Protein AF-A0A973FP40-F1 (afdb_monomer)

Mean predicted aligned error: 2.22 Å

Secondary structure (DSSP, 8-state):
-HHHHHTT-B-HHHHHHHHHHHHHHHHH-SSHHHHHTTHHHHHHHHH-HHHHHTTB-

Nearest PDB structures (foldseek):
  7t30-assembly1_G  TM=9.767E-01  e=1.355E-03  Acetomicrobium mobile
  8a5e-assembly1_B  TM=9.080E-01  e=8.217E-04  Acetobacterium woodii DSM 1030
  8e73-assembly1_V1  TM=9.307E-01  e=1.387E-01  Vigna radiata
  2n9d-assembly1_A  TM=3.622E-01  e=2.971E+00  Homo sapiens

Foldseek 3Di:
DVVCLVVLNAAPVVLVVLVVVLVCQLVVDPDPCSNCVSVVVNVCCVPPVVSSVSSHD

Radius of gyration: 11.71 Å; Cα contacts (8 Å, |Δi|>4): 53; chains: 1; bounding box: 28×18×26 Å

pLDDT: mean 96.19, std 2.63, range [80.19, 98.19]

Solvent-accessible surface area (backbone atoms only — not comparable to full-atom values): 3189 Å² total; per-residue (Å²): 102,71,71,38,34,78,65,52,69,23,39,70,66,52,54,53,50,49,53,52,50,36,51,48,43,35,75,70,38,93,44,72,63,47,35,49,65,34,48,66,59,56,46,42,59,69,77,43,46,67,66,54,60,73,24,39,105

Structure (mmCIF, N/CA/C/O backbone):
data_AF-A0A973FP40-F1
#
_entry.id   AF-A0A973FP40-F1
#
loop_
_atom_site.group_PDB
_atom_site.id
_atom_site.type_symbol
_atom_site.label_atom_id
_atom_site.label_alt_id
_atom_site.label_comp_id
_atom_site.label_asym_id
_atom_site.label_entity_id
_atom_site.label_seq_id
_atom_site.pdbx_PDB_ins_code
_atom_site.Cartn_x
_atom_site.Cartn_y
_atom_site.Cartn_z
_atom_site.occupancy
_atom_site.B_iso_or_equiv
_atom_site.auth_seq_id
_atom_site.auth_comp_id
_atom_site.auth_asym_id
_atom_site.auth_atom_id
_atom_site.pdbx_PDB_model_num
ATOM 1 N N . LEU A 1 1 ? 3.348 5.149 7.300 1.00 90.69 1 LEU A N 1
ATOM 2 C CA . LEU A 1 1 ? 2.091 5.128 6.520 1.00 90.69 1 LEU A CA 1
ATOM 3 C C . LEU A 1 1 ? 1.365 3.802 6.671 1.00 90.69 1 LEU A C 1
ATOM 5 O O . LEU A 1 1 ? 0.448 3.767 7.470 1.00 90.69 1 LEU A O 1
ATOM 9 N N . LEU A 1 2 ? 1.790 2.703 6.029 1.00 93.31 2 LEU A N 1
ATOM 10 C CA . LEU A 1 2 ? 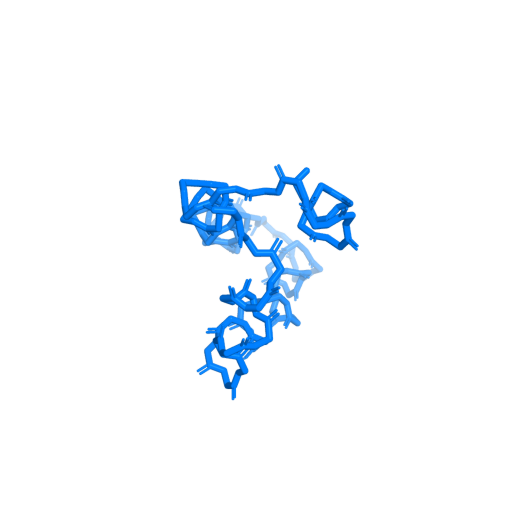1.082 1.413 6.156 1.00 93.31 2 LEU A CA 1
ATOM 11 C C . LEU A 1 2 ? 0.891 0.959 7.612 1.00 93.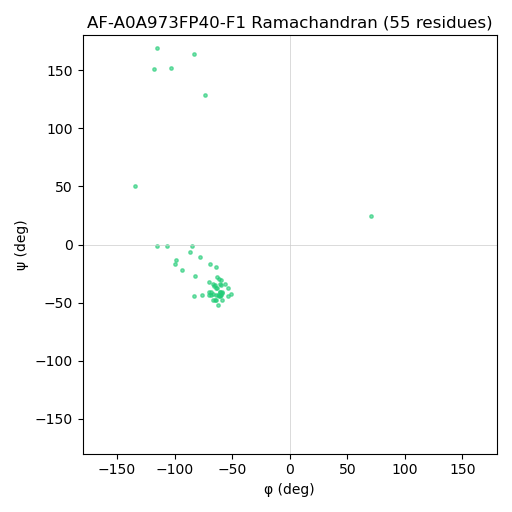31 2 LEU A C 1
ATOM 13 O O . LEU A 1 2 ? -0.220 0.618 7.986 1.00 93.31 2 LEU A O 1
ATOM 17 N N . SER A 1 3 ? 1.923 1.060 8.457 1.00 96.38 3 SER A N 1
ATOM 18 C CA . SER A 1 3 ? 1.802 0.750 9.892 1.00 96.38 3 SER A CA 1
ATOM 19 C C . SER A 1 3 ? 0.772 1.625 10.620 1.00 96.38 3 SER A C 1
ATOM 21 O O . SER A 1 3 ? 0.092 1.151 11.523 1.00 96.38 3 SER A O 1
ATOM 23 N N . THR A 1 4 ? 0.644 2.893 10.220 1.00 94.81 4 THR A N 1
ATOM 24 C CA . THR A 1 4 ? -0.329 3.854 10.766 1.00 94.81 4 THR A CA 1
ATOM 25 C C . THR A 1 4 ? -1.754 3.496 10.343 1.00 94.81 4 THR A C 1
ATOM 27 O O . THR A 1 4 ? -2.662 3.545 11.170 1.00 94.81 4 THR A O 1
ATOM 30 N N . ILE A 1 5 ? -1.932 3.077 9.083 1.00 95.38 5 ILE A N 1
ATOM 31 C CA . ILE A 1 5 ? -3.207 2.579 8.547 1.00 95.38 5 ILE A CA 1
ATOM 32 C C . ILE A 1 5 ? -3.621 1.322 9.311 1.00 95.38 5 ILE A C 1
ATOM 34 O O . ILE A 1 5 ? -4.687 1.288 9.908 1.00 95.38 5 ILE A O 1
ATOM 38 N N . THR A 1 6 ? -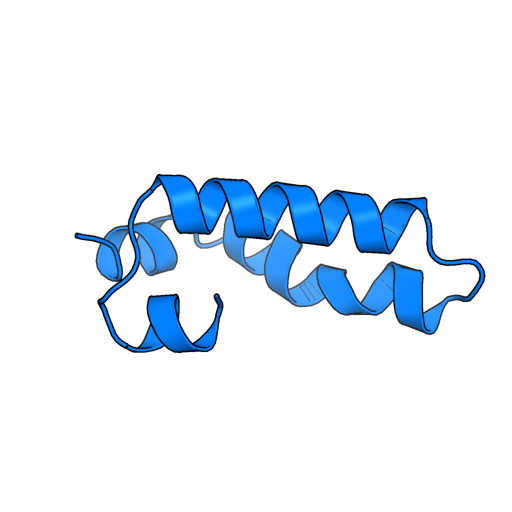2.739 0.328 9.419 1.00 94.50 6 THR A N 1
ATOM 39 C CA . THR A 1 6 ? -3.046 -0.915 10.147 1.00 94.50 6 THR A CA 1
AT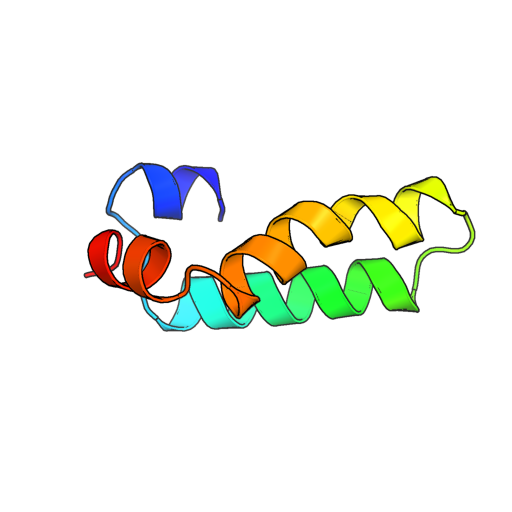OM 40 C C . THR A 1 6 ? -3.284 -0.712 11.646 1.00 94.50 6 THR A C 1
ATOM 42 O O . THR A 1 6 ? -3.872 -1.572 12.290 1.00 94.50 6 THR A O 1
ATOM 45 N N . ALA A 1 7 ? -2.825 0.406 12.218 1.00 96.00 7 ALA A N 1
ATOM 46 C CA . ALA A 1 7 ? -3.065 0.757 13.616 1.00 96.00 7 ALA A CA 1
ATOM 47 C C . ALA A 1 7 ? -4.406 1.481 13.848 1.00 96.00 7 ALA A C 1
ATOM 49 O O . ALA A 1 7 ? -4.697 1.835 14.992 1.00 96.00 7 ALA A O 1
ATOM 50 N N . GLY A 1 8 ? -5.202 1.744 12.803 1.00 95.44 8 GLY A N 1
ATOM 51 C CA . GLY A 1 8 ? -6.464 2.482 12.928 1.00 95.44 8 GLY A CA 1
ATOM 52 C C . GLY A 1 8 ? -6.269 3.971 13.240 1.00 95.44 8 GLY A C 1
ATOM 53 O O . GLY A 1 8 ? -7.094 4.594 13.911 1.00 95.44 8 GLY A O 1
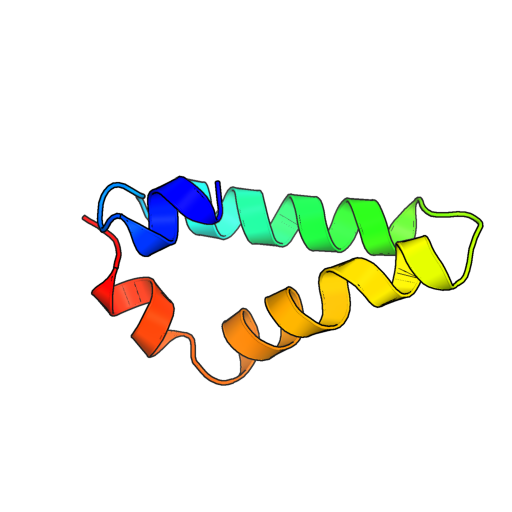ATOM 54 N N . GLN A 1 9 ? -5.110 4.532 12.883 1.00 95.69 9 GLN A N 1
ATOM 55 C CA . GLN A 1 9 ? -4.712 5.901 13.240 1.00 95.69 9 GLN A CA 1
ATOM 56 C C . GLN A 1 9 ? -4.560 6.821 12.028 1.00 95.69 9 GLN A C 1
ATOM 58 O O . GLN A 1 9 ? -4.228 7.990 12.207 1.00 95.69 9 GLN A O 1
ATOM 63 N N . ALA A 1 10 ? -4.767 6.296 10.823 1.00 95.75 10 ALA A N 1
ATOM 64 C CA . ALA A 1 10 ? -4.627 7.042 9.585 1.00 95.75 10 ALA A CA 1
ATOM 65 C C . ALA A 1 10 ? -5.884 7.858 9.256 1.00 95.75 10 ALA A C 1
ATOM 67 O O . ALA A 1 10 ? -6.966 7.636 9.795 1.00 95.75 10 ALA A O 1
ATOM 68 N N . THR A 1 11 ? -5.712 8.803 8.346 1.00 96.50 11 THR A N 1
ATOM 69 C CA . THR A 1 11 ? -6.754 9.655 7.773 1.00 96.50 11 THR A CA 1
ATOM 70 C C . THR A 1 11 ? -6.904 9.368 6.280 1.00 96.50 11 THR A C 1
ATOM 72 O O . THR A 1 11 ? -6.030 8.749 5.668 1.00 96.50 11 THR A O 1
ATOM 75 N N . GLN A 1 12 ? -7.959 9.897 5.655 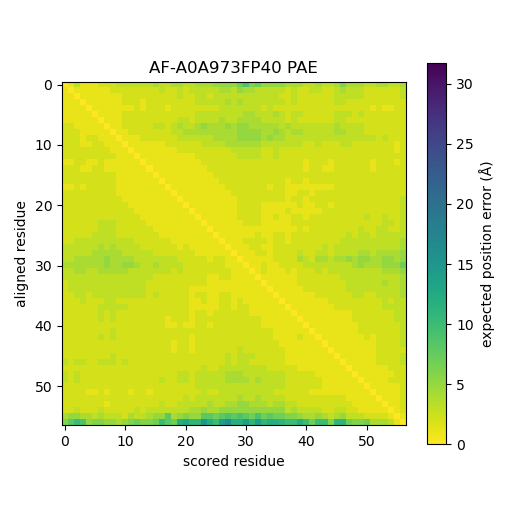1.00 95.62 12 GLN A N 1
ATOM 76 C CA . GLN A 1 12 ? -8.106 9.845 4.194 1.00 95.62 12 GLN A CA 1
ATOM 77 C C . GLN A 1 12 ? -6.871 10.404 3.464 1.00 95.62 12 GLN A C 1
ATOM 79 O O . GLN A 1 12 ? -6.449 9.871 2.440 1.00 95.6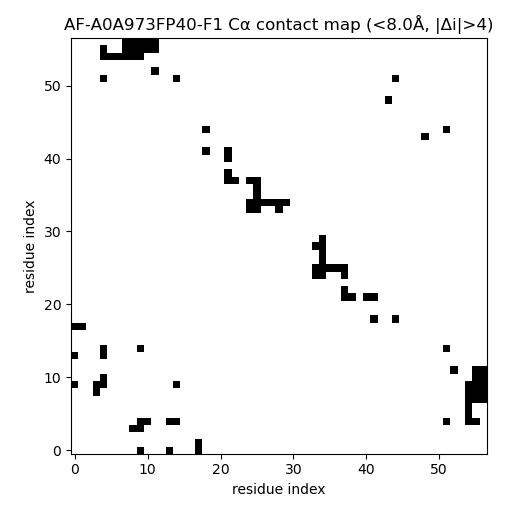2 12 GLN A O 1
ATOM 84 N N . ALA A 1 13 ? -6.255 11.458 4.008 1.00 96.12 13 ALA A N 1
ATOM 85 C CA . ALA A 1 13 ? -5.067 12.065 3.418 1.00 96.12 13 ALA A CA 1
ATOM 86 C C . ALA A 1 13 ? -3.862 11.110 3.421 1.00 96.12 13 ALA A C 1
ATOM 88 O O . ALA A 1 13 ? -3.093 11.104 2.464 1.00 96.12 13 ALA A O 1
ATOM 89 N N . ASP A 1 14 ? -3.713 10.265 4.446 1.00 96.81 14 ASP A N 1
ATOM 90 C CA . ASP A 1 14 ? -2.642 9.262 4.495 1.00 96.81 14 ASP A CA 1
ATOM 91 C C . ASP A 1 14 ? -2.820 8.180 3.418 1.00 96.81 14 ASP A C 1
ATOM 93 O O . ASP A 1 14 ? -1.832 7.669 2.881 1.00 96.81 14 ASP A O 1
ATOM 97 N N . VAL A 1 15 ? -4.069 7.830 3.088 1.00 96.31 15 VAL A N 1
ATOM 98 C CA . VAL A 1 15 ? -4.396 6.863 2.027 1.00 96.31 15 VAL A CA 1
ATOM 99 C C . VAL A 1 15 ? -4.084 7.447 0.648 1.00 96.31 15 VAL A C 1
ATOM 101 O O . VAL A 1 15 ? -3.448 6.777 -0.169 1.00 96.31 15 VAL A O 1
ATOM 104 N N . GLU A 1 16 ? -4.438 8.711 0.404 1.00 95.81 16 GLU A N 1
ATOM 105 C CA . GLU A 1 16 ? -4.071 9.401 -0.839 1.00 95.81 16 GLU A CA 1
ATOM 106 C C . GLU A 1 16 ? -2.551 9.559 -0.973 1.00 95.81 16 GLU A C 1
ATOM 108 O O . GLU A 1 16 ? -1.981 9.228 -2.014 1.00 95.81 16 GLU A O 1
ATOM 113 N N . GLN A 1 17 ? -1.856 9.934 0.106 1.00 97.38 17 GLN A N 1
ATOM 114 C CA . GLN A 1 17 ? -0.391 9.980 0.119 1.00 97.38 17 GLN A CA 1
ATOM 115 C C . GLN A 1 17 ? 0.232 8.613 -0.184 1.00 97.38 17 GLN A C 1
ATOM 117 O O . GLN A 1 17 ? 1.194 8.518 -0.949 1.00 97.38 17 GLN A O 1
ATOM 122 N N . LEU A 1 18 ? -0.309 7.529 0.382 1.00 97.19 18 LEU A N 1
ATOM 123 C CA . LEU A 1 18 ? 0.154 6.173 0.084 1.00 97.19 18 LEU A CA 1
ATOM 124 C C . LEU A 1 18 ? -0.009 5.838 -1.406 1.00 97.19 18 LEU A C 1
ATOM 126 O O . LEU A 1 18 ? 0.888 5.229 -1.997 1.00 97.19 18 LEU A O 1
ATOM 130 N N . ARG A 1 19 ? -1.130 6.238 -2.013 1.00 96.50 19 ARG A N 1
ATOM 131 C CA . ARG A 1 19 ? -1.416 6.027 -3.436 1.00 96.50 19 ARG A CA 1
ATOM 132 C C . ARG A 1 19 ? -0.426 6.777 -4.329 1.00 96.50 19 ARG A C 1
ATOM 134 O O . ARG A 1 19 ? 0.142 6.163 -5.236 1.00 96.50 19 ARG A O 1
ATOM 141 N N . GLU A 1 20 ? -0.175 8.054 -4.048 1.00 97.69 20 GLU A N 1
ATOM 142 C CA . GLU A 1 20 ? 0.799 8.876 -4.779 1.00 97.69 20 GLU A CA 1
ATOM 143 C C . GLU A 1 20 ? 2.216 8.302 -4.676 1.00 97.69 20 GLU A C 1
ATOM 145 O O . GLU A 1 20 ? 2.910 8.162 -5.684 1.00 97.69 20 GLU A O 1
ATOM 150 N N . LEU A 1 21 ? 2.633 7.884 -3.477 1.00 97.69 21 LEU A N 1
ATOM 151 C CA . LEU A 1 21 ? 3.941 7.262 -3.269 1.00 97.69 21 LEU A CA 1
ATOM 152 C C . LEU A 1 21 ? 4.088 5.958 -4.054 1.00 97.69 21 LEU A C 1
ATOM 154 O O . LEU A 1 21 ? 5.122 5.730 -4.679 1.00 97.69 21 LEU A O 1
ATOM 158 N N . CYS A 1 22 ? 3.058 5.109 -4.063 1.00 97.81 22 CYS A N 1
ATOM 159 C CA . CYS A 1 22 ? 3.072 3.877 -4.848 1.00 97.81 22 CYS A CA 1
ATOM 160 C C . CYS A 1 22 ? 3.216 4.159 -6.350 1.00 97.81 22 CYS A C 1
ATOM 162 O O . CYS A 1 22 ? 3.963 3.460 -7.039 1.00 97.81 22 CYS A O 1
ATOM 164 N N . GLN A 1 23 ? 2.531 5.188 -6.855 1.00 97.12 23 GLN A N 1
ATOM 165 C CA . GLN A 1 23 ? 2.654 5.615 -8.244 1.00 97.12 23 GLN A CA 1
ATOM 166 C C . GLN A 1 23 ? 4.065 6.133 -8.548 1.00 97.12 23 GLN A C 1
ATOM 168 O O . GLN A 1 23 ? 4.688 5.677 -9.508 1.00 97.12 23 GLN A O 1
ATOM 173 N N . LEU A 1 24 ? 4.597 7.008 -7.694 1.00 98.00 24 LEU A N 1
ATOM 174 C CA . LEU A 1 24 ? 5.934 7.574 -7.841 1.00 98.00 24 LEU A CA 1
ATOM 175 C C . LEU A 1 24 ? 7.010 6.483 -7.858 1.00 98.00 24 LEU A C 1
ATOM 177 O O . LEU A 1 24 ? 7.865 6.471 -8.741 1.00 98.00 24 LEU A O 1
ATOM 181 N N . VAL A 1 25 ? 6.960 5.537 -6.916 1.00 97.88 25 VAL A N 1
ATOM 182 C CA . VAL A 1 25 ? 7.920 4.424 -6.839 1.00 97.88 25 VAL A CA 1
ATOM 183 C C . VAL A 1 25 ? 7.861 3.573 -8.10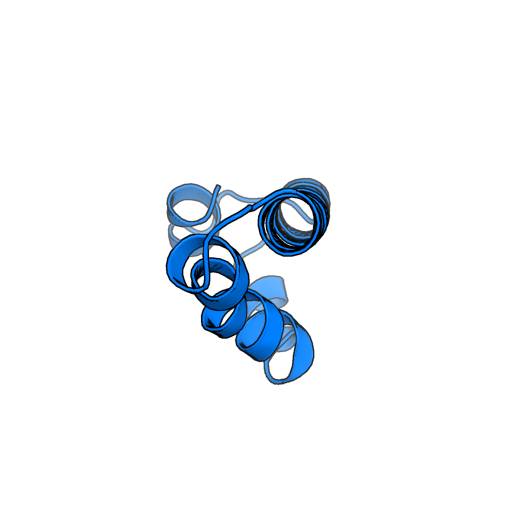4 1.00 97.88 25 VAL A C 1
ATOM 185 O O . VAL A 1 25 ? 8.909 3.236 -8.658 1.00 97.88 25 VAL A O 1
ATOM 188 N N . ARG A 1 26 ? 6.657 3.272 -8.603 1.00 96.88 26 ARG A N 1
ATOM 189 C CA . ARG A 1 26 ? 6.488 2.501 -9.838 1.00 96.88 26 ARG A CA 1
ATOM 190 C C . ARG A 1 26 ? 7.096 3.215 -11.044 1.00 96.88 26 ARG A C 1
ATOM 192 O O . ARG A 1 26 ? 7.743 2.571 -11.860 1.00 96.88 26 ARG A O 1
ATOM 199 N N . GLU A 1 27 ? 6.873 4.520 -11.169 1.00 97.56 27 GLU A N 1
ATOM 200 C CA . GLU A 1 27 ? 7.246 5.298 -12.358 1.00 97.56 27 GLU A CA 1
ATOM 201 C C . GLU A 1 27 ? 8.716 5.737 -12.366 1.00 97.56 27 GLU A C 1
ATOM 203 O O . GLU A 1 27 ? 9.303 5.894 -13.433 1.00 97.56 27 GLU A O 1
ATOM 208 N N . THR A 1 28 ? 9.332 5.903 -11.194 1.00 98.12 28 THR A N 1
ATOM 209 C CA . THR A 1 28 ? 10.714 6.405 -11.071 1.00 98.12 28 THR A CA 1
ATOM 210 C C . THR A 1 28 ? 11.758 5.304 -10.876 1.00 98.12 28 THR A C 1
ATOM 212 O O . THR A 1 28 ? 12.955 5.550 -11.032 1.00 98.12 28 THR A O 1
ATOM 215 N N . SER A 1 29 ? 11.336 4.077 -10.559 1.00 98.19 29 SER A N 1
ATOM 216 C CA . SER A 1 29 ? 12.257 2.957 -10.356 1.00 98.19 29 SER A CA 1
ATOM 217 C C . SER A 1 29 ? 12.846 2.445 -11.671 1.00 98.19 29 SER A C 1
ATOM 219 O O . SER A 1 29 ? 12.129 2.059 -12.594 1.00 98.19 29 SER A O 1
ATOM 221 N N . LEU A 1 30 ? 14.175 2.337 -11.717 1.00 97.81 30 LEU A N 1
ATOM 222 C CA . LEU A 1 30 ? 14.923 1.838 -12.881 1.00 97.81 30 LEU A CA 1
ATOM 223 C C . LEU A 1 30 ? 15.075 0.309 -12.910 1.00 97.81 30 LEU A C 1
ATOM 225 O O . LEU A 1 30 ? 15.597 -0.242 -13.876 1.00 97.81 30 LEU A O 1
ATOM 229 N N . CYS A 1 31 ? 14.644 -0.388 -11.857 1.00 98.00 31 CYS A N 1
ATOM 230 C CA . CYS A 1 31 ? 14.686 -1.844 -11.771 1.00 98.00 31 CYS A CA 1
ATOM 231 C C . CYS A 1 31 ? 13.278 -2.437 -11.638 1.00 98.00 31 CYS A C 1
ATOM 233 O O . CYS A 1 31 ? 12.382 -1.834 -11.043 1.00 98.00 31 CYS A O 1
ATOM 235 N N . GLY A 1 32 ? 13.097 -3.663 -12.140 1.00 97.12 32 GLY A N 1
ATOM 236 C CA . GLY A 1 32 ? 11.799 -4.347 -12.111 1.00 97.12 32 GLY A CA 1
ATOM 237 C C . GLY A 1 32 ? 11.281 -4.628 -10.697 1.00 97.12 32 GLY A C 1
ATOM 238 O O . GLY A 1 32 ? 10.071 -4.648 -10.476 1.00 97.12 32 GLY A O 1
ATOM 239 N N . LEU A 1 33 ? 12.175 -4.783 -9.714 1.00 97.69 33 LEU A N 1
ATOM 240 C CA . LEU A 1 33 ? 11.773 -4.930 -8.314 1.00 97.69 33 LEU A CA 1
ATOM 241 C C . LEU A 1 33 ? 11.127 -3.645 -7.786 1.00 97.69 33 LEU A C 1
ATOM 243 O O . LEU A 1 33 ? 10.044 -3.710 -7.222 1.00 97.69 33 LEU A O 1
ATOM 247 N N . GLY A 1 34 ? 11.740 -2.481 -8.014 1.00 97.94 34 GLY A N 1
ATOM 248 C CA . GLY A 1 34 ? 11.168 -1.201 -7.587 1.00 97.94 34 GLY A CA 1
ATOM 249 C C . GLY A 1 34 ? 9.845 -0.895 -8.291 1.00 97.94 34 GLY A C 1
ATOM 250 O O . GLY A 1 34 ? 8.900 -0.438 -7.657 1.00 97.94 34 GLY A O 1
ATOM 251 N N . GLN A 1 35 ? 9.732 -1.252 -9.573 1.00 97.94 35 GLN A N 1
ATOM 252 C CA . GLN A 1 35 ? 8.489 -1.096 -10.334 1.00 97.94 35 GLN A CA 1
ATOM 253 C C . GLN A 1 35 ? 7.354 -1.995 -9.819 1.00 97.94 35 GLN A C 1
ATOM 255 O O . GLN A 1 35 ? 6.194 -1.593 -9.838 1.00 97.94 35 GLN A O 1
ATOM 260 N N . SER A 1 36 ? 7.671 -3.210 -9.359 1.00 97.81 36 SER A N 1
ATOM 261 C CA . SER A 1 36 ? 6.672 -4.195 -8.918 1.00 97.81 36 SER A CA 1
ATOM 262 C C . SER A 1 36 ? 6.375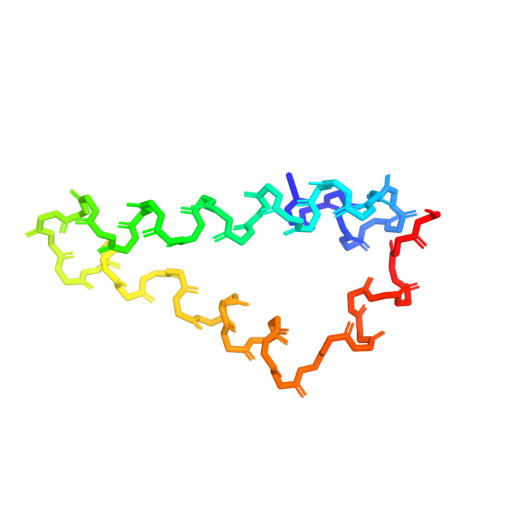 -4.173 -7.419 1.00 97.81 36 SER A C 1
ATOM 264 O O . SER A 1 36 ? 5.288 -4.586 -7.018 1.00 97.81 36 SER A O 1
ATOM 266 N N . ALA A 1 37 ? 7.287 -3.651 -6.597 1.00 97.88 37 ALA A N 1
ATOM 267 C CA . ALA A 1 37 ? 7.122 -3.520 -5.152 1.00 97.88 37 ALA A CA 1
ATOM 268 C C . ALA A 1 37 ? 5.804 -2.842 -4.713 1.00 97.88 37 ALA A C 1
ATOM 270 O O . ALA A 1 37 ? 5.182 -3.352 -3.781 1.00 97.88 37 ALA A O 1
ATOM 271 N N . PRO A 1 38 ? 5.319 -1.755 -5.350 1.00 97.88 38 PRO A N 1
ATOM 272 C CA . PRO A 1 38 ? 4.053 -1.131 -4.959 1.00 97.88 38 PRO A CA 1
ATOM 273 C C . PRO A 1 38 ? 2.799 -1.872 -5.460 1.00 97.88 38 PRO A C 1
ATOM 275 O O . PRO A 1 38 ? 1.696 -1.560 -5.011 1.00 97.88 38 PRO A O 1
ATOM 278 N N . ASN A 1 39 ? 2.916 -2.858 -6.360 1.00 97.31 39 ASN A N 1
ATOM 279 C CA . ASN A 1 39 ? 1.755 -3.512 -6.982 1.00 97.31 39 ASN A CA 1
ATOM 280 C C . ASN A 1 39 ? 0.782 -4.174 -5.993 1.00 97.31 39 ASN A C 1
ATOM 282 O O . ASN A 1 39 ? -0.425 -4.040 -6.213 1.00 97.31 39 ASN A O 1
ATOM 286 N N . PRO A 1 40 ? 1.231 -4.864 -4.923 1.00 97.44 40 PRO A N 1
ATOM 287 C CA . PRO A 1 40 ? 0.315 -5.429 -3.937 1.00 97.44 40 PRO A CA 1
ATOM 288 C C . PRO A 1 40 ? -0.544 -4.350 -3.273 1.00 97.44 40 PRO A C 1
ATOM 290 O O . PRO A 1 40 ? -1.755 -4.511 -3.199 1.00 97.44 40 PRO A O 1
ATOM 293 N N . VAL A 1 41 ? 0.062 -3.219 -2.898 1.00 97.00 41 VAL A N 1
ATOM 294 C CA . VAL A 1 41 ? -0.630 -2.097 -2.242 1.00 97.00 41 VAL A CA 1
ATOM 295 C C . VAL A 1 41 ? -1.603 -1.404 -3.198 1.00 97.00 41 VAL A C 1
ATOM 297 O O . VAL A 1 41 ? -2.738 -1.115 -2.838 1.00 97.00 41 VAL A O 1
ATOM 300 N N . VAL A 1 42 ? -1.197 -1.169 -4.448 1.00 96.62 42 VAL A N 1
ATOM 301 C CA . VAL A 1 42 ? -2.092 -0.585 -5.465 1.00 96.62 42 VAL A CA 1
ATOM 302 C C . VAL A 1 42 ? -3.272 -1.512 -5.755 1.00 96.62 42 VAL A C 1
ATOM 304 O O . VAL A 1 42 ? -4.392 -1.048 -5.959 1.00 96.62 42 VAL A O 1
ATOM 307 N N . SER A 1 43 ? -3.035 -2.825 -5.771 1.00 97.75 43 SER A N 1
ATOM 308 C CA . SER A 1 43 ? -4.090 -3.811 -6.004 1.00 97.75 43 SER A CA 1
ATOM 309 C C . SER A 1 43 ? -5.089 -3.828 -4.852 1.00 97.75 43 SER A C 1
ATOM 311 O O . SER A 1 43 ? -6.289 -3.834 -5.106 1.00 97.75 43 SER A O 1
ATOM 313 N N . THR A 1 44 ? -4.625 -3.775 -3.603 1.00 97.50 44 THR A N 1
ATOM 314 C CA . THR A 1 44 ? -5.521 -3.756 -2.442 1.00 97.50 44 THR A CA 1
ATOM 315 C C . THR A 1 44 ? -6.312 -2.456 -2.351 1.00 97.50 44 THR A C 1
ATOM 317 O O . THR A 1 44 ? -7.517 -2.516 -2.154 1.00 97.50 44 THR A O 1
ATOM 320 N N . LEU A 1 45 ? -5.694 -1.303 -2.624 1.00 95.62 45 LEU A N 1
ATOM 321 C CA . LEU A 1 45 ? -6.406 -0.019 -2.725 1.00 95.62 45 LEU A CA 1
ATOM 322 C C . LEU A 1 45 ? -7.491 -0.020 -3.815 1.00 95.62 45 LEU A C 1
ATOM 324 O O . LEU A 1 45 ? -8.478 0.702 -3.710 1.00 95.62 45 LEU A O 1
ATOM 328 N N . LYS A 1 46 ? -7.302 -0.792 -4.893 1.00 96.00 46 LYS A N 1
ATOM 329 C CA . LYS A 1 46 ? -8.254 -0.873 -6.008 1.00 96.00 46 LYS A CA 1
ATOM 330 C C . LYS A 1 46 ? -9.401 -1.847 -5.742 1.00 96.00 46 LYS A C 1
ATOM 332 O O . LYS A 1 46 ? -10.529 -1.555 -6.126 1.00 96.00 46 LYS A O 1
ATOM 337 N N . TYR A 1 47 ? -9.092 -3.026 -5.207 1.00 97.88 47 TYR A N 1
ATOM 338 C CA . TYR A 1 47 ? -10.051 -4.129 -5.100 1.00 97.88 47 TYR A CA 1
ATOM 339 C C . TYR A 1 47 ? -10.682 -4.265 -3.714 1.00 97.88 47 TYR A C 1
ATOM 341 O O . TYR A 1 47 ? -11.710 -4.923 -3.618 1.00 97.88 47 TYR A O 1
ATOM 349 N N . PHE A 1 48 ? -10.090 -3.653 -2.686 1.00 97.06 48 PHE A N 1
ATOM 350 C CA . PHE A 1 48 ? -10.582 -3.671 -1.305 1.00 97.06 48 PHE A CA 1
ATOM 351 C C . PHE A 1 48 ? -10.544 -2.267 -0.662 1.00 97.06 48 PHE A C 1
ATOM 353 O O . PHE A 1 48 ? -9.953 -2.109 0.409 1.00 97.06 48 PHE A O 1
ATOM 360 N N . PRO A 1 49 ? -11.085 -1.212 -1.303 1.00 95.06 49 PRO A N 1
ATOM 361 C CA . PRO A 1 49 ? -11.106 0.132 -0.714 1.00 95.06 49 PRO A CA 1
ATOM 362 C C . PRO A 1 49 ? -11.800 0.174 0.656 1.00 95.06 49 PRO A C 1
ATOM 364 O O . PRO A 1 49 ? -11.342 0.879 1.551 1.00 95.06 49 PRO A O 1
ATOM 367 N N . GLU A 1 50 ? -12.832 -0.644 0.861 1.00 96.56 50 GLU A N 1
ATOM 368 C CA . GLU A 1 50 ? -13.589 -0.723 2.110 1.00 96.56 50 GLU A CA 1
ATOM 369 C C . GLU A 1 50 ? -12.740 -1.153 3.318 1.00 96.56 50 GLU A C 1
ATOM 371 O O . GLU A 1 50 ? -12.998 -0.718 4.438 1.00 96.56 50 GLU A O 1
ATOM 376 N N . GLU A 1 51 ? -11.693 -1.956 3.101 1.00 95.62 51 GLU A N 1
ATOM 377 C CA . GLU A 1 51 ? -10.759 -2.370 4.156 1.00 95.62 51 GLU A CA 1
ATOM 378 C C . GLU A 1 51 ? -9.889 -1.194 4.620 1.00 95.62 51 GLU A C 1
ATOM 380 O O . GLU A 1 51 ? -9.519 -1.114 5.788 1.00 95.62 51 GLU A O 1
ATOM 385 N N . TYR A 1 52 ? -9.570 -0.259 3.720 1.00 95.62 52 TYR A N 1
ATOM 386 C CA . TYR A 1 52 ? -8.851 0.966 4.072 1.00 95.62 52 TYR A CA 1
ATOM 387 C C . TYR A 1 52 ? -9.784 1.964 4.755 1.00 95.62 52 TYR A C 1
ATOM 389 O O . TYR A 1 52 ? -9.409 2.520 5.786 1.00 95.62 52 TYR A O 1
ATOM 397 N N . ASP A 1 53 ? -11.002 2.131 4.233 1.00 94.44 53 ASP A N 1
ATOM 398 C CA . ASP A 1 53 ? -12.019 3.017 4.808 1.00 94.44 53 ASP A CA 1
ATOM 399 C C . ASP A 1 53 ? -12.396 2.601 6.243 1.00 94.44 53 ASP A C 1
ATOM 401 O O . ASP A 1 53 ? -12.618 3.447 7.106 1.00 94.44 53 ASP A O 1
ATOM 405 N N . ALA A 1 54 ? -12.398 1.298 6.542 1.00 95.69 54 ALA A N 1
ATOM 406 C CA . ALA A 1 54 ? -12.642 0.777 7.889 1.00 95.69 54 ALA A CA 1
ATOM 407 C C . ALA A 1 54 ? -11.508 1.070 8.896 1.00 95.69 54 ALA A C 1
ATOM 409 O O . ALA A 1 54 ? -11.708 0.938 10.106 1.00 95.69 54 ALA A O 1
ATOM 410 N N . LEU A 1 55 ? -10.316 1.438 8.417 1.00 94.50 55 LEU A N 1
ATOM 411 C CA . LEU A 1 55 ? -9.109 1.655 9.222 1.00 94.50 55 LEU A CA 1
ATOM 412 C C . LEU A 1 55 ? -8.730 3.136 9.377 1.00 94.50 55 LEU A C 1
ATOM 414 O O . LEU A 1 55 ? -7.744 3.452 10.052 1.00 94.50 55 LEU A O 1
ATOM 418 N N . ILE A 1 56 ? -9.484 4.046 8.764 1.00 91.50 56 ILE A N 1
ATOM 419 C CA . ILE A 1 56 ? -9.257 5.491 8.855 1.00 91.50 56 ILE A CA 1
ATOM 420 C C . ILE A 1 56 ? -10.255 6.164 9.805 1.00 91.50 56 ILE A C 1
ATOM 422 O O . ILE A 1 56 ? -11.356 5.665 10.031 1.00 91.50 56 ILE A O 1
ATOM 426 N N . LYS A 1 57 ? -9.830 7.280 10.406 1.00 80.19 57 LYS A N 1
ATOM 427 C CA . LYS A 1 57 ? -10.621 8.092 11.346 1.00 80.19 57 LYS A CA 1
ATOM 428 C C . LYS A 1 57 ? -11.404 9.211 10.676 1.00 80.19 57 LYS A C 1
ATOM 430 O O . LYS A 1 57 ? -10.862 9.807 9.717 1.00 80.19 57 LYS A O 1
#

Sequence (57 aa):
LLSTITAGQATQADVEQLRELCQLVRETSLCGLGQSAPNPVVSTLKYFPEEYDALIK